Protein AF-A0A4R6GRH6-F1 (afdb_monomer)

Solvent-accessible surface area (backbone atoms only — not comparable to full-atom values): 9394 Å² total; per-residue (Å²): 130,82,84,58,41,35,30,36,37,33,42,36,57,53,81,40,81,82,79,47,75,79,50,60,79,54,37,65,59,56,49,49,61,46,54,77,68,55,37,44,82,44,72,40,85,47,70,65,57,53,42,42,76,71,71,47,68,76,88,62,41,69,69,51,54,56,71,72,48,53,72,68,57,51,48,56,52,50,56,59,66,43,48,63,57,51,52,52,55,52,47,43,44,74,75,67,32,43,56,61,30,37,41,28,36,58,79,32,77,38,41,11,70,89,37,47,80,82,93,56,100,42,70,39,5,58,52,41,55,51,51,53,52,57,34,49,77,68,72,51,76,61,48,78,45,58,47,80,76,68,73,88,57,58,74,70,94,75,86,132

Organism: NCBI:txid655355

Mean predicted aligned error: 8.07 Å

Nearest PDB structures (foldseek):
  5gjo-assembly1_B  TM=3.585E-01  e=9.341E-02  Selenomonas ruminantium
  1tuf-assembly1_A  TM=3.348E-01  e=2.668E-01  Methanocaldococcus jannaschii
  1twi-assembly1_A  TM=3.283E-01  e=4.946E-01  Methanocaldococcus jannaschii
  6fuv-assembly1_A  TM=3.569E-01  e=7.479E+00  Bifidobacterium

Sequence (160 aa):
MENCNKIVLVTHCLLTKGFSPQYRNDMKEVLYELLDCGAGIIQIPCPHLIMLCDGKERKAGFNSLLGKLSRQSLDSLYSRALSSFVKEVEEYKKQGFEICGIVGVKNSPACEIKGIEENSNYKQGTFMEILKRKLKEKAIQTNMVNVNIPSECYISENNQ

Structure (mmCIF, N/CA/C/O backbone):
data_AF-A0A4R6GRH6-F1
#
_entry.id   AF-A0A4R6GRH6-F1
#
loop_
_atom_site.group_PDB
_atom_site.id
_atom_site.type_symbol
_atom_site.label_atom_id
_atom_site.label_alt_id
_atom_site.label_comp_id
_atom_site.label_asym_id
_atom_site.label_entity_id
_atom_site.label_seq_id
_atom_site.pdbx_PDB_ins_code
_atom_site.Cartn_x
_atom_site.Cartn_y
_atom_site.Cartn_z
_atom_site.occupancy
_atom_site.B_iso_or_equiv
_atom_site.auth_seq_id
_atom_site.auth_comp_id
_atom_site.auth_asym_id
_atom_site.auth_atom_id
_atom_site.pdbx_PDB_model_num
ATOM 1 N N . MET A 1 1 ? -26.844 -2.757 12.276 1.00 47.16 1 MET A N 1
ATOM 2 C CA . MET A 1 1 ? -25.723 -2.600 11.329 1.00 47.16 1 MET A CA 1
ATOM 3 C C . MET A 1 1 ? -24.461 -2.758 12.143 1.00 47.16 1 MET A C 1
ATOM 5 O O . MET A 1 1 ? -24.255 -1.963 13.049 1.00 47.16 1 MET A O 1
ATOM 9 N N . GLU A 1 2 ? -23.710 -3.835 11.931 1.00 53.31 2 GLU A N 1
ATOM 10 C CA . GLU A 1 2 ? -22.401 -3.998 12.568 1.00 53.31 2 GLU A CA 1
ATOM 11 C C . GLU A 1 2 ? -21.514 -2.816 12.160 1.00 53.31 2 GLU A C 1
ATOM 13 O O . GLU A 1 2 ? -21.475 -2.447 10.985 1.00 53.31 2 GLU A O 1
ATOM 18 N N . ASN A 1 3 ? -20.868 -2.172 13.135 1.00 54.28 3 ASN A N 1
ATOM 19 C CA . ASN A 1 3 ? -19.953 -1.059 12.889 1.00 54.28 3 ASN A CA 1
ATOM 20 C C . ASN A 1 3 ? -18.801 -1.548 11.997 1.00 54.28 3 ASN A C 1
ATOM 22 O O . ASN A 1 3 ? -17.837 -2.137 12.489 1.00 54.28 3 ASN A O 1
ATOM 26 N N . CYS A 1 4 ? -18.893 -1.293 10.690 1.00 69.12 4 CYS A N 1
ATOM 27 C CA . CYS A 1 4 ? -17.847 -1.566 9.702 1.00 69.12 4 CYS A CA 1
ATOM 28 C C . CYS A 1 4 ? -16.721 -0.524 9.816 1.00 69.12 4 CYS A C 1
ATOM 30 O O . CYS A 1 4 ? -16.361 0.147 8.854 1.00 69.12 4 CYS A O 1
ATOM 32 N N . ASN A 1 5 ? -16.159 -0.367 11.015 1.00 88.75 5 ASN A N 1
ATOM 33 C CA . ASN A 1 5 ? -15.089 0.591 11.297 1.00 88.75 5 ASN A CA 1
ATOM 34 C C . ASN A 1 5 ? -13.716 0.035 10.896 1.00 88.75 5 ASN A C 1
ATOM 36 O O . ASN A 1 5 ? -12.694 0.564 11.309 1.00 88.75 5 ASN A O 1
ATOM 40 N N . LYS A 1 6 ? -13.670 -1.055 10.133 1.00 91.69 6 LYS A N 1
ATOM 41 C CA . LYS A 1 6 ? -12.441 -1.733 9.730 1.00 91.69 6 LYS A CA 1
ATOM 42 C C . LYS A 1 6 ? -12.041 -1.286 8.339 1.00 91.69 6 LYS A C 1
ATOM 44 O O . LYS A 1 6 ? -12.887 -1.214 7.455 1.00 91.69 6 LYS A O 1
ATOM 49 N N . ILE A 1 7 ? -10.758 -1.014 8.143 1.00 93.88 7 ILE A N 1
ATOM 50 C CA . ILE A 1 7 ? -10.194 -0.617 6.856 1.00 93.88 7 ILE A CA 1
ATOM 51 C C . ILE A 1 7 ? -8.992 -1.493 6.529 1.00 93.88 7 ILE A C 1
ATOM 53 O O . ILE A 1 7 ? -8.093 -1.678 7.353 1.00 93.88 7 ILE A O 1
ATOM 57 N N . VAL A 1 8 ? -8.948 -1.979 5.293 1.00 93.25 8 VAL A N 1
ATOM 58 C CA . VAL A 1 8 ? -7.792 -2.663 4.717 1.00 93.25 8 VAL A CA 1
ATOM 59 C C . VAL A 1 8 ? -7.159 -1.772 3.653 1.00 93.25 8 VAL A C 1
ATOM 61 O O . VAL A 1 8 ? -7.836 -1.222 2.781 1.00 93.25 8 VAL A O 1
ATOM 64 N N . LEU A 1 9 ? -5.837 -1.627 3.724 1.00 94.88 9 LEU A N 1
ATOM 65 C CA . LEU A 1 9 ? -5.053 -0.913 2.724 1.00 94.88 9 LEU A CA 1
ATOM 66 C C . LEU A 1 9 ? -4.582 -1.903 1.656 1.00 94.88 9 LEU A C 1
ATOM 68 O O . LEU A 1 9 ? -3.938 -2.899 1.975 1.00 94.88 9 LEU A O 1
ATOM 72 N N . VAL A 1 10 ? -4.867 -1.639 0.385 1.00 92.31 10 VAL A N 1
ATOM 73 C CA . VAL A 1 10 ? -4.639 -2.606 -0.699 1.00 92.31 10 VAL A CA 1
ATOM 74 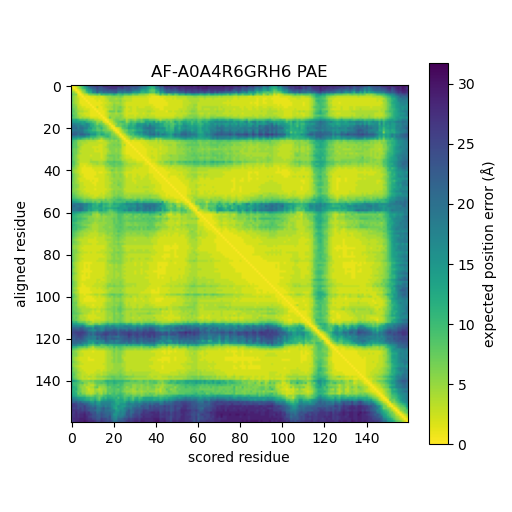C C . VAL A 1 10 ? -3.731 -2.012 -1.764 1.00 92.31 10 VAL A C 1
ATOM 76 O O . VAL A 1 10 ? -3.905 -0.870 -2.185 1.00 92.31 10 VAL A O 1
ATOM 79 N N . THR A 1 11 ? -2.738 -2.776 -2.220 1.00 90.81 11 THR A N 1
ATOM 80 C CA . THR A 1 11 ? -1.840 -2.327 -3.291 1.00 90.81 11 THR A CA 1
ATOM 81 C C . THR A 1 11 ? -2.620 -2.046 -4.579 1.00 90.81 11 THR A C 1
ATOM 83 O O . THR A 1 11 ? -3.379 -2.889 -5.049 1.00 90.81 11 THR A O 1
ATOM 86 N N . HIS A 1 12 ? -2.366 -0.892 -5.199 1.00 89.88 12 HIS A N 1
ATOM 87 C CA . HIS A 1 12 ? -3.067 -0.402 -6.393 1.00 89.88 12 HIS A CA 1
ATOM 88 C C . HIS A 1 12 ? -3.265 -1.433 -7.518 1.00 89.88 12 HIS A C 1
ATOM 90 O O . HIS A 1 12 ? -4.320 -1.487 -8.143 1.00 89.88 12 HIS A O 1
ATOM 96 N N . CYS A 1 13 ? -2.254 -2.258 -7.816 1.00 82.38 13 CYS A N 1
ATOM 97 C CA . CYS A 1 13 ? -2.334 -3.208 -8.928 1.00 82.38 13 CYS A CA 1
ATOM 98 C C . CYS A 1 13 ? -3.293 -4.382 -8.685 1.00 82.38 13 CYS A C 1
ATOM 100 O O . CYS A 1 13 ? -3.640 -5.047 -9.652 1.00 82.38 13 CYS A O 1
ATOM 102 N N . LEU A 1 14 ? -3.735 -4.616 -7.444 1.00 84.00 14 LEU A N 1
ATOM 103 C CA . LEU A 1 14 ? -4.753 -5.624 -7.140 1.00 84.00 14 LEU A CA 1
ATOM 104 C C . LEU A 1 14 ? -6.158 -5.162 -7.530 1.00 84.00 14 LEU A C 1
ATOM 106 O O . LEU A 1 14 ? -7.002 -5.992 -7.842 1.00 84.00 14 LEU A O 1
ATOM 110 N N . LEU A 1 15 ? -6.402 -3.847 -7.523 1.00 86.25 15 LEU A N 1
ATOM 111 C CA . LEU A 1 15 ? -7.725 -3.253 -7.741 1.00 86.25 15 LEU A CA 1
ATOM 112 C C . LEU A 1 15 ? -7.809 -2.384 -9.006 1.00 86.25 15 LEU A C 1
ATOM 114 O O . LEU A 1 15 ? -8.867 -1.841 -9.312 1.00 86.25 15 LEU A O 1
ATOM 118 N N . THR A 1 16 ? -6.712 -2.266 -9.763 1.00 83.06 16 THR A N 1
ATOM 119 C CA . THR A 1 16 ? -6.660 -1.486 -11.006 1.00 83.06 16 THR A CA 1
ATOM 120 C C . THR A 1 16 ? -6.144 -2.323 -12.174 1.00 83.06 16 THR A C 1
ATOM 122 O O . THR A 1 16 ? -4.955 -2.647 -12.259 1.00 83.06 16 THR A O 1
ATOM 125 N N . LYS A 1 17 ? -7.035 -2.619 -13.128 1.00 70.38 17 LYS A N 1
ATOM 126 C CA . LYS A 1 17 ? -6.703 -3.341 -14.365 1.00 70.38 17 LYS A CA 1
ATOM 127 C C . LYS A 1 17 ? -5.718 -2.554 -15.241 1.00 70.38 17 LYS A C 1
ATOM 129 O O . LYS A 1 17 ? -5.799 -1.336 -15.358 1.00 70.38 17 LYS A O 1
ATOM 134 N N . GLY A 1 18 ? -4.818 -3.272 -15.918 1.00 61.62 18 GLY A N 1
ATOM 135 C CA . GLY A 1 18 ? -4.021 -2.736 -17.033 1.00 61.62 18 GLY A CA 1
ATOM 136 C C . GLY A 1 18 ? -2.655 -2.136 -16.682 1.00 61.62 18 GLY A C 1
ATOM 137 O O . GLY A 1 18 ? -1.888 -1.819 -17.587 1.00 61.62 18 GLY A O 1
ATOM 138 N N . PHE A 1 19 ? -2.295 -2.027 -15.402 1.00 58.78 19 PHE A N 1
ATOM 139 C CA . PHE A 1 19 ? -1.044 -1.370 -15.006 1.00 58.78 19 PHE A CA 1
ATOM 140 C C . PHE A 1 19 ? 0.183 -2.309 -14.931 1.00 58.78 19 PHE A C 1
ATOM 142 O O . PHE A 1 19 ? 1.324 -1.866 -15.052 1.00 58.78 19 PHE A O 1
ATOM 149 N N . SER A 1 20 ? -0.038 -3.620 -14.811 1.00 57.84 20 SER A N 1
ATOM 150 C CA . SER A 1 20 ? 0.991 -4.655 -14.964 1.00 57.84 20 SER A CA 1
ATOM 151 C C . SER A 1 20 ? 0.351 -5.903 -15.575 1.00 57.84 20 SER A C 1
ATOM 153 O O . SER A 1 20 ? -0.660 -6.343 -15.029 1.00 57.84 20 SER A O 1
ATOM 155 N N . PRO A 1 21 ? 0.890 -6.481 -16.667 1.00 52.47 21 PRO A N 1
ATOM 156 C CA . PRO A 1 21 ? 0.428 -7.761 -17.227 1.00 52.47 21 PRO A CA 1
ATOM 157 C C . PRO A 1 21 ? 0.406 -8.887 -16.189 1.00 52.47 21 PRO A C 1
ATOM 159 O O . PRO A 1 21 ? -0.467 -9.742 -16.215 1.00 52.47 21 PRO A O 1
ATOM 162 N N . GLN A 1 22 ? 1.321 -8.809 -15.223 1.00 54.97 22 GLN A N 1
ATOM 163 C CA . GLN A 1 22 ? 1.581 -9.819 -14.201 1.00 54.97 22 GLN A CA 1
ATOM 164 C C . GLN A 1 22 ? 0.467 -9.963 -13.154 1.00 54.97 22 GLN A C 1
ATOM 166 O O . GLN A 1 22 ? 0.465 -10.936 -12.414 1.00 54.97 22 GLN A O 1
ATOM 171 N N . TYR A 1 23 ? -0.451 -8.995 -13.062 1.00 55.22 23 TYR A N 1
ATOM 172 C CA . TYR A 1 23 ? -1.444 -8.909 -11.982 1.00 55.22 23 TYR A CA 1
ATOM 173 C C . TYR A 1 23 ? -2.884 -8.776 -12.520 1.00 55.22 23 TYR A C 1
ATOM 175 O O . TYR A 1 23 ? -3.758 -8.259 -11.830 1.00 55.22 23 TYR A O 1
ATOM 183 N N . ARG A 1 24 ? -3.132 -9.156 -13.788 1.00 54.78 24 ARG A N 1
ATOM 184 C CA . ARG A 1 24 ? -4.364 -8.789 -14.521 1.00 54.78 24 ARG A CA 1
ATOM 185 C C . ARG A 1 24 ? -5.614 -9.628 -14.210 1.00 54.78 24 ARG A C 1
ATOM 187 O O . ARG A 1 24 ? -6.695 -9.155 -14.566 1.00 54.78 24 ARG A O 1
ATOM 194 N N . ASN A 1 25 ? -5.522 -10.787 -13.555 1.00 58.75 25 ASN A N 1
ATOM 195 C CA . ASN A 1 25 ? -6.646 -11.741 -13.549 1.00 58.75 25 ASN A CA 1
ATOM 196 C C . ASN A 1 25 ? -7.402 -11.885 -12.217 1.00 58.75 25 ASN A C 1
ATOM 198 O O . ASN A 1 25 ? -8.600 -12.157 -12.252 1.00 58.75 25 ASN A O 1
ATOM 202 N N . ASP A 1 26 ? -6.791 -11.558 -11.077 1.00 68.00 26 ASP A N 1
ATOM 203 C CA . ASP A 1 26 ? -7.361 -11.963 -9.776 1.00 68.00 26 ASP A CA 1
ATOM 204 C C . ASP A 1 26 ? -8.112 -10.831 -9.053 1.00 68.00 26 ASP A C 1
ATOM 206 O O . ASP A 1 26 ? -8.571 -10.998 -7.927 1.00 68.00 26 ASP A O 1
ATOM 210 N N . MET A 1 27 ? -8.292 -9.663 -9.690 1.00 79.25 27 MET A N 1
ATOM 211 C CA . MET A 1 27 ? -8.980 -8.508 -9.080 1.00 79.25 27 MET A CA 1
ATOM 212 C C . MET A 1 27 ? -10.362 -8.881 -8.531 1.00 79.25 27 MET A C 1
ATOM 214 O O . MET A 1 27 ? -10.769 -8.384 -7.486 1.00 79.25 27 MET A O 1
ATOM 218 N N . LYS A 1 28 ? -11.093 -9.740 -9.251 1.00 81.00 28 LYS A N 1
ATOM 219 C CA . LYS A 1 28 ? -12.429 -10.188 -8.850 1.00 81.00 28 LYS A CA 1
ATOM 220 C C . LYS A 1 28 ? -12.373 -10.993 -7.547 1.00 81.00 28 LYS A C 1
ATOM 222 O O . LYS A 1 28 ? -13.180 -10.749 -6.661 1.00 81.00 28 LYS A O 1
ATOM 227 N N . GLU A 1 29 ? -11.417 -11.909 -7.440 1.00 79.50 29 GLU A N 1
ATOM 228 C CA . GLU A 1 29 ? -11.220 -12.761 -6.263 1.00 79.50 29 GLU A CA 1
ATOM 229 C C . GLU A 1 29 ? -10.762 -11.932 -5.065 1.00 79.50 29 GLU A C 1
ATOM 231 O O . GLU A 1 29 ? -11.381 -11.990 -4.009 1.00 79.50 29 GLU A O 1
ATOM 236 N N . VAL A 1 30 ? -9.768 -11.057 -5.261 1.00 79.75 30 VAL A N 1
ATOM 237 C CA . VAL A 1 30 ? -9.307 -10.130 -4.218 1.00 79.75 30 VAL A CA 1
ATOM 238 C C . VAL A 1 30 ? -10.453 -9.247 -3.721 1.00 79.75 30 VAL A C 1
ATOM 240 O O . VAL A 1 30 ? -10.586 -9.041 -2.519 1.00 79.75 30 VAL A O 1
ATOM 243 N N . LEU A 1 31 ? -11.296 -8.728 -4.620 1.00 83.81 31 LEU A N 1
ATOM 244 C CA . LEU A 1 31 ? -12.457 -7.929 -4.229 1.00 83.81 31 LEU A CA 1
ATOM 245 C C . LEU A 1 31 ? -13.489 -8.736 -3.440 1.00 83.81 31 LEU A C 1
ATOM 247 O O . LEU A 1 31 ? -14.014 -8.200 -2.471 1.00 83.81 31 LEU A O 1
ATOM 251 N N . TYR A 1 32 ? -13.784 -9.981 -3.822 1.00 86.12 32 TYR A N 1
ATOM 252 C CA . TYR A 1 32 ? -14.740 -10.802 -3.075 1.00 86.12 32 TYR A CA 1
ATOM 253 C C . TYR A 1 32 ? -14.256 -11.098 -1.658 1.00 86.12 32 TYR A C 1
ATOM 255 O O . TYR A 1 32 ? -14.990 -10.828 -0.715 1.00 86.12 32 TYR A O 1
ATOM 263 N N . GLU A 1 33 ? -13.000 -11.514 -1.496 1.00 83.06 33 GLU A N 1
ATOM 264 C CA . GLU A 1 33 ? -12.411 -11.755 -0.173 1.00 83.06 33 GLU A CA 1
ATOM 265 C C . GLU A 1 33 ? -12.433 -10.491 0.707 1.00 83.06 33 GLU A C 1
ATOM 267 O O . GLU A 1 33 ? -12.726 -10.547 1.902 1.00 83.06 33 GLU A O 1
ATOM 272 N N . LEU A 1 34 ? -12.158 -9.318 0.120 1.00 82.00 34 LEU A N 1
ATOM 273 C CA . LEU A 1 34 ? -12.194 -8.039 0.837 1.00 82.00 34 LEU A CA 1
ATOM 274 C C . LEU A 1 34 ? -13.619 -7.580 1.190 1.00 82.00 34 LEU A C 1
ATOM 276 O O . LEU A 1 34 ? -13.811 -6.909 2.203 1.00 82.00 34 LEU A O 1
ATOM 280 N N . LEU A 1 35 ? -14.615 -7.916 0.368 1.00 83.44 35 LEU A N 1
ATOM 281 C CA . LEU A 1 35 ? -16.017 -7.597 0.639 1.00 83.44 35 LEU A CA 1
ATOM 282 C C . LEU A 1 35 ? -16.603 -8.513 1.716 1.00 83.44 35 LEU A C 1
ATOM 284 O O . LEU A 1 35 ? -17.308 -8.026 2.599 1.00 83.44 35 LEU A O 1
ATOM 288 N N . ASP A 1 36 ? -16.264 -9.802 1.691 1.00 85.56 36 ASP A N 1
ATOM 289 C CA . ASP A 1 36 ? -16.748 -10.792 2.660 1.00 85.56 36 ASP A CA 1
ATOM 290 C C . ASP A 1 36 ? -16.287 -10.483 4.091 1.00 85.56 36 ASP A C 1
ATOM 292 O O . ASP A 1 36 ? -16.994 -10.779 5.055 1.00 85.56 36 ASP A O 1
ATOM 296 N N . CYS A 1 37 ? -15.141 -9.816 4.259 1.00 80.25 37 CYS A N 1
ATOM 297 C CA . CYS A 1 37 ? -14.681 -9.379 5.578 1.00 80.25 37 CYS A CA 1
ATOM 298 C C . CYS A 1 37 ? -15.331 -8.076 6.087 1.00 80.25 37 CYS A C 1
ATOM 300 O O . CYS A 1 37 ? -15.021 -7.645 7.202 1.00 80.25 37 CYS A O 1
ATOM 302 N N . GLY A 1 38 ? -16.236 -7.455 5.316 1.00 84.38 38 GLY A N 1
ATOM 303 C CA . GLY A 1 38 ? -17.004 -6.274 5.732 1.00 84.38 38 GLY A CA 1
ATOM 304 C C . GLY A 1 38 ? -16.153 -5.026 5.993 1.00 84.38 38 GLY A C 1
ATOM 305 O O . GLY A 1 38 ? -16.595 -4.099 6.673 1.00 84.38 38 GLY A O 1
ATOM 306 N N . ALA A 1 39 ? -14.913 -5.002 5.497 1.00 88.31 39 ALA A N 1
ATOM 307 C CA . ALA A 1 39 ? -13.990 -3.895 5.692 1.00 88.31 39 ALA A CA 1
ATOM 308 C C . ALA A 1 39 ? -14.107 -2.862 4.563 1.00 88.31 39 ALA A C 1
ATOM 310 O O . ALA A 1 39 ? -14.270 -3.194 3.390 1.00 88.31 39 ALA A O 1
ATOM 311 N N . GLY A 1 40 ? -13.946 -1.587 4.912 1.00 91.75 40 GLY A N 1
ATOM 312 C CA . GLY A 1 40 ? -13.645 -0.548 3.938 1.00 91.75 40 GLY A CA 1
ATOM 313 C C . GLY A 1 40 ? -12.295 -0.807 3.265 1.00 91.75 40 GLY A C 1
ATOM 314 O O . GLY A 1 40 ? -11.375 -1.375 3.858 1.00 91.75 40 GLY A O 1
ATOM 315 N N . ILE A 1 41 ? -12.157 -0.364 2.019 1.00 93.00 41 ILE A N 1
ATOM 316 C CA . ILE A 1 41 ? -10.957 -0.588 1.212 1.00 93.00 41 ILE A CA 1
ATOM 317 C C . ILE A 1 41 ? -10.367 0.765 0.830 1.00 93.00 41 ILE A C 1
ATOM 319 O O . ILE A 1 41 ? -11.037 1.576 0.193 1.00 93.00 41 ILE A O 1
ATOM 323 N N . ILE A 1 42 ? -9.095 0.988 1.162 1.00 94.69 42 ILE A N 1
ATOM 324 C CA . ILE A 1 42 ? -8.331 2.136 0.664 1.00 94.69 42 ILE A CA 1
ATOM 325 C C . ILE A 1 42 ? -7.191 1.619 -0.207 1.00 94.69 42 ILE A C 1
ATOM 327 O O . ILE A 1 42 ? -6.379 0.797 0.220 1.00 94.69 42 ILE A O 1
ATOM 331 N N . GLN A 1 43 ? -7.093 2.122 -1.436 1.00 92.94 43 GLN A N 1
ATOM 332 C CA . GLN A 1 43 ? -5.967 1.800 -2.308 1.00 92.94 43 GLN A CA 1
ATOM 333 C C . GLN A 1 43 ? -4.721 2.600 -1.926 1.00 92.94 43 GLN A C 1
ATOM 335 O O . GLN A 1 43 ? -4.747 3.825 -1.828 1.00 92.94 43 GLN A O 1
ATOM 340 N N . ILE A 1 44 ? -3.601 1.901 -1.761 1.00 94.56 44 ILE A N 1
ATOM 341 C CA . ILE A 1 44 ? -2.291 2.509 -1.528 1.00 94.56 44 ILE A CA 1
ATOM 342 C C . ILE A 1 44 ? -1.766 3.089 -2.851 1.00 94.56 44 ILE A C 1
ATOM 344 O O . ILE A 1 44 ? -1.889 2.422 -3.884 1.00 94.56 44 ILE A O 1
ATOM 348 N N . PRO A 1 45 ? -1.113 4.270 -2.844 1.00 94.62 45 PRO A N 1
ATOM 349 C CA . PRO A 1 45 ? -0.463 4.825 -4.027 1.00 94.62 45 PRO A CA 1
ATOM 350 C C . PRO A 1 45 ? 0.468 3.827 -4.728 1.00 94.62 45 PRO A C 1
ATOM 352 O O . PRO A 1 45 ? 1.208 3.082 -4.086 1.00 94.62 45 PRO A O 1
ATOM 355 N N . CYS A 1 46 ? 0.469 3.822 -6.061 1.00 91.12 46 CYS A N 1
ATOM 356 C CA . CYS A 1 46 ? 1.315 2.908 -6.820 1.00 91.12 46 CYS A CA 1
ATOM 357 C C . CYS A 1 46 ? 2.763 3.433 -6.913 1.00 91.12 46 CYS A C 1
ATOM 359 O O . CYS A 1 46 ? 2.971 4.509 -7.480 1.00 91.12 46 CYS A O 1
ATOM 361 N N . PRO A 1 47 ? 3.785 2.674 -6.467 1.00 90.56 47 PRO A N 1
ATOM 362 C CA . PRO A 1 47 ? 5.183 3.109 -6.551 1.00 90.56 47 PRO A CA 1
ATOM 363 C C . PRO A 1 47 ? 5.646 3.398 -7.984 1.00 90.56 47 PRO A C 1
ATOM 365 O O . PRO A 1 47 ? 6.375 4.356 -8.223 1.00 90.56 47 PRO A O 1
ATOM 368 N N . HIS A 1 48 ? 5.188 2.613 -8.958 1.00 88.19 48 HIS A N 1
ATOM 369 C CA . HIS A 1 48 ? 5.528 2.835 -10.362 1.00 88.19 48 HIS A CA 1
ATOM 370 C C . HIS A 1 48 ? 4.839 4.090 -10.919 1.00 88.19 48 HIS A C 1
ATOM 372 O O . HIS A 1 48 ? 5.509 4.870 -11.583 1.00 88.19 48 HIS A O 1
ATOM 378 N N . LEU A 1 49 ? 3.560 4.355 -10.603 1.00 89.19 49 LEU A N 1
ATOM 379 C CA . LEU A 1 49 ? 2.924 5.624 -11.000 1.00 89.19 49 LEU A CA 1
ATOM 380 C C . LEU A 1 49 ? 3.626 6.825 -10.369 1.00 89.19 49 LEU A C 1
ATOM 382 O O . LEU A 1 49 ? 3.837 7.818 -11.052 1.00 89.19 49 LEU A O 1
ATOM 386 N N . ILE A 1 50 ? 4.045 6.722 -9.105 1.00 92.56 50 ILE A N 1
ATOM 387 C CA . ILE A 1 50 ? 4.818 7.778 -8.441 1.00 92.56 50 ILE A CA 1
ATOM 388 C C . ILE A 1 50 ? 6.101 8.085 -9.224 1.00 92.56 50 ILE A C 1
ATOM 390 O O . ILE A 1 50 ? 6.404 9.252 -9.454 1.00 92.56 50 ILE A O 1
ATOM 394 N N . MET A 1 51 ? 6.831 7.059 -9.674 1.00 89.44 51 MET A N 1
ATOM 395 C CA . MET A 1 51 ? 8.013 7.254 -10.521 1.00 89.44 51 MET A CA 1
ATOM 396 C C . MET A 1 51 ? 7.665 7.910 -11.862 1.00 89.44 51 MET A C 1
ATOM 398 O O . MET A 1 51 ? 8.368 8.819 -12.290 1.00 89.44 51 MET A O 1
ATOM 402 N N . LEU A 1 52 ? 6.588 7.487 -12.529 1.00 87.38 52 LEU A N 1
ATOM 403 C CA . LEU A 1 52 ? 6.178 8.089 -13.803 1.00 87.38 52 LEU A CA 1
ATOM 404 C C . LEU A 1 52 ? 5.786 9.567 -13.634 1.00 87.38 52 LEU A C 1
ATOM 406 O O . LEU A 1 52 ? 6.188 10.400 -14.442 1.00 87.38 52 LEU A O 1
ATOM 410 N N . CYS A 1 53 ? 5.075 9.912 -12.557 1.00 88.12 53 CYS A N 1
ATOM 411 C CA . CYS A 1 53 ? 4.728 11.296 -12.220 1.00 88.12 53 CYS A CA 1
ATOM 412 C C . CYS A 1 53 ? 5.955 12.155 -11.860 1.00 88.12 53 CYS A C 1
ATOM 414 O O . CYS A 1 53 ? 5.913 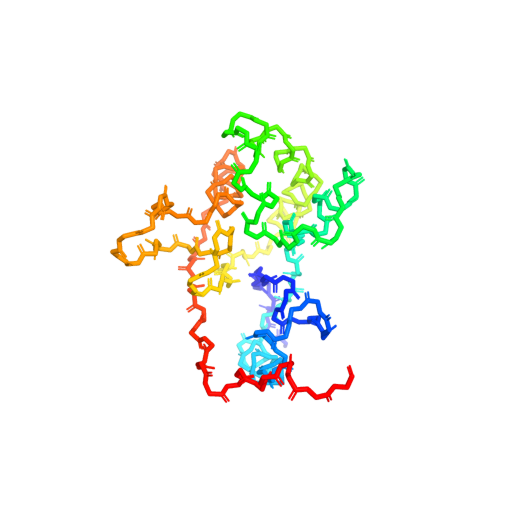13.369 -12.026 1.00 88.12 53 CYS A O 1
ATOM 416 N N . ASP A 1 54 ? 7.055 11.541 -11.414 1.00 87.50 54 ASP A N 1
ATOM 417 C CA . ASP A 1 54 ? 8.365 12.184 -11.197 1.00 87.50 54 ASP A CA 1
ATOM 418 C C . ASP A 1 54 ? 9.190 12.294 -12.503 1.00 87.50 54 ASP A C 1
ATOM 420 O O . ASP A 1 54 ? 10.394 12.552 -12.482 1.00 87.50 54 ASP A O 1
ATOM 424 N N . GLY A 1 55 ? 8.557 12.063 -13.661 1.00 84.50 55 GLY A N 1
ATOM 425 C CA . GLY A 1 55 ? 9.161 12.211 -14.986 1.00 84.50 55 GLY A CA 1
ATOM 426 C C . GLY A 1 55 ? 10.014 11.024 -15.437 1.00 84.50 55 GLY A C 1
ATOM 427 O O . GLY A 1 55 ? 10.808 11.165 -16.366 1.00 84.50 55 GLY A O 1
ATOM 428 N N . LYS A 1 56 ? 9.903 9.852 -14.795 1.00 81.81 56 LYS A N 1
ATOM 429 C CA . LYS A 1 56 ? 10.629 8.649 -15.235 1.00 81.81 56 LYS A CA 1
ATOM 430 C C . LYS A 1 56 ? 9.947 8.010 -16.446 1.00 81.81 56 LYS A C 1
ATOM 432 O O . LYS A 1 56 ? 8.726 7.905 -16.505 1.00 81.81 56 LYS A O 1
ATOM 437 N N . GLU A 1 57 ? 10.734 7.541 -17.412 1.00 73.56 57 GLU A N 1
ATOM 438 C CA . GLU A 1 57 ? 10.184 6.987 -18.651 1.00 73.56 57 GLU A CA 1
ATOM 439 C C . GLU A 1 57 ? 9.639 5.563 -18.490 1.00 73.56 57 GLU A C 1
ATOM 441 O O . GLU A 1 57 ? 10.343 4.643 -18.068 1.00 73.56 57 GLU A O 1
ATOM 446 N N . ARG A 1 58 ? 8.404 5.353 -18.963 1.00 66.19 58 ARG A N 1
ATOM 447 C CA . ARG A 1 58 ? 7.720 4.048 -18.977 1.00 66.19 58 ARG A CA 1
ATOM 448 C C . ARG A 1 58 ? 8.494 2.960 -19.733 1.00 66.19 58 ARG A C 1
ATOM 450 O O . ARG A 1 58 ? 8.415 1.793 -19.358 1.00 66.19 58 ARG A O 1
ATOM 457 N N . LYS A 1 59 ? 9.256 3.332 -20.772 1.00 64.25 59 LYS A N 1
ATOM 458 C CA . LYS A 1 59 ? 9.999 2.396 -21.639 1.00 64.25 59 LYS A CA 1
ATOM 459 C C . LYS A 1 59 ? 11.081 1.604 -20.904 1.00 64.25 59 LYS A C 1
ATOM 461 O O . LYS A 1 59 ? 11.435 0.522 -21.351 1.00 64.25 59 LYS A O 1
ATOM 466 N N . ALA A 1 60 ? 11.595 2.112 -19.783 1.00 62.00 60 ALA A N 1
ATOM 467 C CA . ALA A 1 60 ? 12.638 1.422 -19.031 1.00 62.00 60 ALA A CA 1
ATOM 468 C C . ALA A 1 60 ? 12.118 0.179 -18.279 1.00 62.00 60 ALA A C 1
ATOM 470 O O . ALA A 1 60 ? 12.914 -0.677 -17.907 1.00 62.00 60 ALA A O 1
ATOM 471 N N . GLY A 1 61 ? 10.803 0.046 -18.066 1.00 72.94 61 GLY A N 1
ATOM 472 C CA . GLY A 1 61 ? 10.239 -0.996 -17.208 1.00 72.94 61 GLY A CA 1
ATOM 473 C C . GLY A 1 61 ? 10.538 -0.754 -15.721 1.00 72.94 61 GLY A C 1
ATOM 474 O O . GLY A 1 61 ? 11.555 -0.168 -15.343 1.00 72.94 61 GLY A O 1
ATOM 475 N N . PHE A 1 62 ? 9.639 -1.203 -14.843 1.00 76.81 62 PHE A N 1
ATOM 476 C CA . PHE A 1 62 ? 9.680 -0.842 -13.420 1.00 76.81 62 PHE A CA 1
ATOM 477 C C . PHE A 1 62 ? 10.972 -1.276 -12.704 1.00 76.81 62 PHE A C 1
ATOM 479 O O . PHE A 1 62 ? 11.560 -0.488 -11.966 1.00 76.81 62 PHE A O 1
ATOM 486 N N . ASN A 1 63 ? 11.462 -2.490 -12.971 1.00 77.94 63 ASN A N 1
ATOM 487 C CA . ASN A 1 63 ? 12.674 -3.015 -12.330 1.00 77.94 63 ASN A CA 1
ATOM 488 C C . ASN A 1 63 ? 13.926 -2.212 -12.714 1.00 77.94 63 ASN A C 1
ATOM 490 O O . ASN A 1 63 ? 14.768 -1.938 -11.861 1.00 77.94 63 ASN A O 1
ATOM 494 N N . SER A 1 64 ? 14.031 -1.780 -13.977 1.00 77.44 64 SER A N 1
ATOM 495 C CA . SER A 1 64 ? 15.138 -0.927 -14.429 1.00 77.44 64 SER A CA 1
ATOM 496 C C . SER A 1 64 ? 15.073 0.454 -13.781 1.00 77.44 64 SER A C 1
ATOM 498 O O . SER A 1 64 ? 16.094 0.976 -13.340 1.00 77.44 64 SER A O 1
ATOM 500 N N . LEU A 1 65 ? 13.873 1.043 -13.684 1.00 79.50 65 LEU A N 1
ATOM 501 C CA . LEU A 1 65 ? 13.681 2.330 -13.013 1.00 79.50 65 LEU A CA 1
ATOM 502 C C . LEU A 1 65 ? 14.091 2.262 -11.541 1.00 79.50 65 LEU A C 1
ATOM 504 O O . LEU A 1 65 ? 14.799 3.148 -11.066 1.00 79.50 65 LEU A O 1
ATOM 508 N N . LEU A 1 66 ? 13.692 1.199 -10.839 1.00 82.19 66 LEU A N 1
ATOM 509 C CA . LEU A 1 66 ? 14.052 0.991 -9.440 1.00 82.19 66 LEU A CA 1
ATOM 510 C C . LEU A 1 66 ? 15.568 0.807 -9.265 1.00 82.19 66 LEU A C 1
ATOM 512 O O . LEU A 1 66 ? 16.149 1.429 -8.380 1.00 82.19 66 LEU A O 1
ATOM 516 N N . GLY A 1 67 ? 16.211 0.012 -10.127 1.00 81.50 67 GLY A N 1
ATOM 517 C CA . GLY A 1 67 ? 17.654 -0.255 -10.070 1.00 81.50 67 GLY A CA 1
ATOM 518 C C . GLY A 1 67 ? 18.545 0.947 -10.407 1.00 81.50 67 GLY A C 1
ATOM 519 O O . GLY A 1 67 ? 19.699 0.986 -9.991 1.00 81.50 67 GLY A O 1
ATOM 520 N N . LYS A 1 68 ? 18.025 1.946 -11.132 1.00 85.56 68 LYS A N 1
ATOM 521 C CA . LYS A 1 68 ? 18.752 3.184 -11.474 1.00 85.56 68 LYS A CA 1
ATOM 522 C C . LYS A 1 68 ? 18.757 4.225 -10.356 1.00 85.56 68 LYS A C 1
ATOM 524 O O . LYS A 1 68 ? 19.531 5.179 -10.421 1.00 85.56 68 LYS A O 1
ATOM 529 N N . LEU A 1 69 ? 17.872 4.101 -9.370 1.00 85.25 69 LEU A N 1
ATOM 530 C CA . LEU A 1 69 ? 17.739 5.083 -8.301 1.00 85.25 69 LEU A CA 1
ATOM 531 C C . LEU A 1 69 ? 18.501 4.640 -7.058 1.00 85.25 69 LEU A C 1
ATOM 533 O O . LEU A 1 69 ? 18.409 3.497 -6.615 1.00 85.25 69 LEU A O 1
ATOM 537 N N . SER A 1 70 ? 19.215 5.589 -6.452 1.00 89.06 70 SE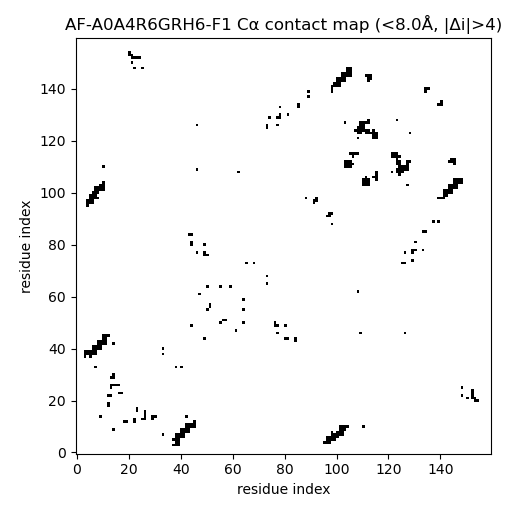R A N 1
ATOM 538 C CA . SER A 1 70 ? 19.822 5.354 -5.147 1.00 89.06 70 SER A CA 1
ATOM 539 C C . SER A 1 70 ? 18.739 5.119 -4.092 1.00 89.06 70 SER A C 1
ATOM 541 O O . SER A 1 70 ? 17.618 5.634 -4.188 1.00 89.06 70 SER A O 1
ATOM 543 N N . ARG A 1 71 ? 19.096 4.405 -3.023 1.00 87.75 71 ARG A N 1
ATOM 544 C CA . ARG A 1 71 ? 18.203 4.190 -1.882 1.00 87.75 71 ARG A CA 1
ATOM 545 C C . ARG A 1 71 ? 17.693 5.507 -1.282 1.00 87.75 71 ARG A C 1
ATOM 547 O O . ARG A 1 71 ? 16.520 5.596 -0.936 1.00 87.75 71 ARG A O 1
ATOM 554 N N . GLN A 1 72 ? 18.543 6.531 -1.204 1.00 90.94 72 GLN A N 1
ATOM 555 C CA . GLN A 1 72 ? 18.175 7.855 -0.692 1.00 90.94 72 GLN A CA 1
ATOM 556 C C . GLN A 1 72 ? 17.198 8.584 -1.626 1.00 90.94 72 GLN A C 1
ATOM 558 O O . GLN A 1 72 ? 16.259 9.232 -1.163 1.00 90.94 72 GLN A O 1
ATOM 563 N N . SER A 1 73 ? 17.379 8.448 -2.943 1.00 91.50 73 SER A N 1
ATOM 564 C CA . SER A 1 73 ? 16.463 9.009 -3.942 1.00 91.50 73 SER A CA 1
ATOM 565 C C . SER A 1 73 ? 15.082 8.357 -3.855 1.00 91.50 73 SER A C 1
ATOM 567 O O . SER A 1 73 ? 14.075 9.065 -3.869 1.00 91.50 73 SER A O 1
ATOM 569 N N . LEU A 1 74 ? 15.030 7.028 -3.708 1.00 91.69 74 LEU A N 1
ATOM 570 C CA . LEU A 1 74 ? 13.783 6.287 -3.492 1.00 91.69 74 LEU A CA 1
ATOM 571 C C . LEU A 1 74 ? 13.105 6.692 -2.180 1.00 91.69 74 LEU A C 1
ATOM 573 O O . LEU A 1 74 ? 11.893 6.904 -2.166 1.00 91.69 74 LEU A O 1
ATOM 577 N N . ASP A 1 75 ? 13.879 6.851 -1.103 1.00 93.00 75 ASP A N 1
ATOM 578 C CA . ASP A 1 75 ? 13.354 7.287 0.190 1.00 93.00 75 ASP A CA 1
ATOM 579 C C . ASP A 1 75 ? 12.712 8.674 0.104 1.00 93.00 75 ASP A C 1
ATOM 581 O O . ASP A 1 75 ? 11.560 8.835 0.502 1.00 93.00 75 ASP A O 1
ATOM 585 N N . SER A 1 76 ? 13.401 9.649 -0.499 1.00 95.06 76 SER A N 1
ATOM 586 C CA . SER A 1 76 ? 12.870 11.005 -0.687 1.00 95.06 76 SER A CA 1
ATOM 587 C C . SER A 1 76 ? 11.610 11.015 -1.556 1.00 95.06 76 SER A C 1
ATOM 589 O O . SER A 1 76 ? 10.606 11.632 -1.188 1.00 95.06 76 SER A O 1
ATOM 591 N N . LEU A 1 77 ? 11.641 10.310 -2.692 1.00 95.31 77 LEU A N 1
ATOM 592 C CA . LEU A 1 77 ? 10.528 10.244 -3.636 1.00 95.31 77 LEU A CA 1
ATOM 593 C C . LEU A 1 77 ? 9.277 9.647 -2.986 1.00 95.31 77 LEU A C 1
ATOM 595 O O . LEU A 1 77 ? 8.220 10.282 -2.954 1.00 95.31 77 LEU A O 1
ATOM 599 N N . TYR A 1 78 ? 9.395 8.441 -2.432 1.00 95.69 78 TYR A N 1
ATOM 600 C CA . TYR A 1 78 ? 8.253 7.756 -1.841 1.00 95.69 78 TYR A CA 1
ATOM 601 C C . TYR A 1 78 ? 7.809 8.404 -0.533 1.00 95.69 78 TYR A C 1
ATOM 603 O O . TYR A 1 78 ? 6.608 8.505 -0.299 1.00 95.69 78 TYR A O 1
ATOM 611 N N . SER A 1 79 ? 8.725 8.930 0.288 1.00 95.88 79 SER A N 1
ATOM 612 C CA . SER A 1 79 ? 8.346 9.658 1.504 1.00 95.88 79 SER A CA 1
ATOM 613 C C . SER A 1 79 ? 7.502 10.889 1.195 1.00 95.88 79 SER A C 1
ATOM 615 O O . SER A 1 79 ? 6.555 11.170 1.936 1.00 95.88 79 SER A O 1
ATOM 617 N N . ARG A 1 80 ? 7.823 11.613 0.117 1.00 95.56 80 ARG A N 1
ATOM 618 C CA . ARG A 1 80 ? 7.048 12.768 -0.345 1.00 95.56 80 ARG A CA 1
ATOM 619 C C . ARG A 1 80 ? 5.669 12.337 -0.831 1.00 95.56 80 ARG A C 1
ATOM 621 O O . ARG A 1 80 ? 4.670 12.859 -0.345 1.00 95.56 80 ARG A O 1
ATOM 628 N N . ALA A 1 81 ? 5.619 11.344 -1.717 1.00 95.00 81 ALA A N 1
ATOM 629 C CA . ALA A 1 81 ? 4.373 10.851 -2.300 1.00 95.00 81 ALA A CA 1
ATOM 630 C C . ALA A 1 81 ? 3.417 10.234 -1.261 1.00 95.00 81 ALA A C 1
ATOM 632 O O . ALA A 1 81 ? 2.208 10.425 -1.338 1.00 95.00 81 ALA A O 1
ATOM 633 N N . LEU A 1 82 ? 3.949 9.544 -0.250 1.00 97.00 82 LEU A N 1
ATOM 634 C CA . LEU A 1 82 ? 3.161 8.912 0.813 1.00 97.00 82 LEU A CA 1
ATOM 635 C C . LEU A 1 82 ? 2.685 9.887 1.898 1.00 97.00 82 LEU A C 1
ATOM 637 O O . LEU A 1 82 ? 1.922 9.486 2.771 1.00 97.00 82 LEU A O 1
ATOM 641 N N . SER A 1 83 ? 3.141 11.143 1.900 1.00 95.94 83 SER A N 1
ATOM 642 C CA . SER A 1 83 ? 2.834 12.092 2.979 1.00 95.94 83 SER A CA 1
ATOM 643 C C . SER A 1 83 ? 1.330 12.336 3.130 1.00 95.94 83 SER A C 1
ATOM 645 O O . SER A 1 83 ? 0.799 12.213 4.233 1.00 95.94 83 SER A O 1
ATOM 647 N N . SER A 1 84 ? 0.632 12.618 2.027 1.00 95.88 84 SER A N 1
ATOM 648 C CA . SER A 1 84 ? -0.817 12.854 2.045 1.00 95.88 84 SER A CA 1
ATOM 649 C C . SER A 1 84 ? -1.598 11.583 2.369 1.00 95.88 84 SER A C 1
ATOM 651 O O . SER A 1 84 ? -2.493 11.625 3.203 1.00 95.88 84 SER A O 1
ATOM 653 N N . PHE A 1 85 ? -1.195 10.447 1.796 1.00 97.38 85 PHE A N 1
ATOM 654 C CA . PHE A 1 85 ? -1.819 9.151 2.068 1.00 97.38 85 PHE A CA 1
ATOM 655 C C . PHE A 1 85 ? -1.744 8.771 3.554 1.00 97.38 85 PHE A C 1
ATOM 657 O O . PHE A 1 85 ? -2.732 8.379 4.161 1.00 97.38 85 PHE A O 1
ATOM 664 N N . VAL A 1 86 ? -0.582 8.937 4.189 1.00 97.38 86 VAL A N 1
ATOM 665 C CA . VAL A 1 86 ? -0.427 8.614 5.615 1.00 97.38 86 VAL A CA 1
ATOM 666 C C . VAL A 1 86 ? -1.258 9.550 6.499 1.00 97.38 86 VAL A C 1
ATOM 668 O O . VAL A 1 86 ? -1.785 9.099 7.511 1.00 97.38 86 VAL A O 1
ATOM 671 N N . LYS A 1 87 ? -1.414 10.826 6.118 1.00 97.12 87 LYS A N 1
ATOM 672 C CA . LYS A 1 87 ? -2.313 11.759 6.820 1.00 97.12 87 LYS A CA 1
ATOM 673 C C . LYS A 1 87 ? -3.780 11.349 6.696 1.00 97.12 87 LYS A C 1
ATOM 675 O O . LYS A 1 87 ? -4.510 11.458 7.671 1.00 97.12 87 LYS A O 1
ATOM 680 N N . GLU A 1 88 ? -4.197 10.869 5.528 1.00 97.06 88 GLU A N 1
ATOM 681 C CA . GLU A 1 88 ? -5.546 10.336 5.313 1.00 97.06 88 GLU A CA 1
ATOM 682 C C . GLU A 1 88 ? -5.811 9.125 6.221 1.00 97.06 88 GLU A C 1
ATOM 684 O O . GLU A 1 88 ? -6.789 9.107 6.962 1.00 97.06 88 GLU A O 1
ATOM 689 N N . VAL A 1 89 ? -4.893 8.154 6.248 1.00 96.88 89 VAL A N 1
ATOM 690 C CA . VAL A 1 89 ? -4.999 6.966 7.116 1.00 96.88 89 VAL A CA 1
ATOM 691 C C . VAL A 1 89 ? -4.994 7.348 8.605 1.00 96.88 89 VAL A C 1
ATOM 693 O O . VAL A 1 89 ? -5.742 6.782 9.402 1.00 96.88 89 VAL A O 1
ATOM 696 N N . GLU A 1 90 ? -4.172 8.327 8.997 1.00 96.88 90 GLU A N 1
ATOM 697 C CA . GLU A 1 90 ? -4.169 8.889 10.352 1.00 96.88 90 GLU A CA 1
ATOM 698 C C 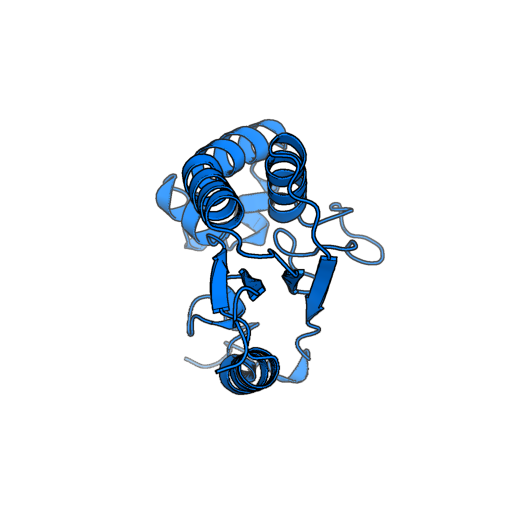. GLU A 1 90 ? -5.520 9.525 10.710 1.00 96.88 90 GLU A C 1
ATOM 700 O O . GLU A 1 90 ? -5.979 9.377 11.841 1.00 96.88 90 GLU A O 1
ATOM 705 N N . GLU A 1 91 ? -6.175 10.195 9.762 1.00 97.06 91 GLU A N 1
ATOM 706 C CA . GLU A 1 91 ? -7.480 10.811 9.987 1.00 97.06 91 GLU A CA 1
ATOM 707 C C . GLU A 1 91 ? -8.577 9.765 10.193 1.00 97.06 91 GLU A C 1
ATOM 709 O O . GLU A 1 91 ? -9.317 9.864 11.168 1.00 97.06 91 GLU A O 1
ATOM 714 N N . TYR A 1 92 ? -8.614 8.696 9.390 1.00 95.62 92 TYR A N 1
ATOM 715 C CA . TYR A 1 92 ? -9.522 7.566 9.632 1.00 95.62 92 TYR A CA 1
ATOM 716 C C . TYR A 1 92 ? -9.387 7.020 11.057 1.00 95.62 92 TYR A C 1
ATOM 718 O O . TYR A 1 92 ? -10.383 6.815 11.752 1.00 95.62 92 TYR A O 1
ATOM 726 N N . LYS A 1 93 ? -8.152 6.862 11.543 1.00 93.81 93 LYS A N 1
ATOM 727 C CA . LYS A 1 93 ? -7.909 6.405 12.915 1.00 93.81 93 LYS A CA 1
ATOM 728 C C . LYS A 1 93 ? -8.492 7.362 13.964 1.00 93.81 93 LYS A C 1
ATOM 730 O O . LYS A 1 93 ? -9.061 6.900 14.951 1.00 93.81 93 LYS A O 1
ATOM 735 N N . LYS A 1 94 ? -8.392 8.682 13.764 1.00 95.00 94 LYS A N 1
ATOM 736 C CA . LYS A 1 94 ? -8.995 9.677 14.676 1.00 95.00 94 LYS A CA 1
ATOM 737 C C . LYS A 1 94 ? -10.521 9.621 14.690 1.00 95.00 94 LYS A C 1
ATOM 739 O O . LYS A 1 94 ? -11.113 9.898 15.726 1.00 95.00 94 LYS A O 1
ATOM 744 N N . GLN A 1 95 ? -11.140 9.232 13.576 1.00 94.75 95 GLN A N 1
ATOM 745 C CA . GLN A 1 95 ? -12.590 9.051 13.467 1.00 94.75 95 GLN A CA 1
ATOM 746 C C . GLN A 1 95 ? -13.076 7.697 14.025 1.00 94.75 95 GLN A C 1
ATOM 748 O O . GLN A 1 95 ? -14.257 7.376 13.926 1.00 94.75 95 GLN A O 1
ATOM 753 N N . GLY A 1 96 ? -12.188 6.895 14.626 1.00 92.88 96 GLY A N 1
ATOM 754 C CA . GLY A 1 96 ? -12.539 5.624 15.263 1.00 92.88 96 GLY A CA 1
ATOM 755 C C . GLY A 1 96 ? -12.483 4.407 14.338 1.00 92.88 96 GLY A C 1
ATOM 756 O O . GLY A 1 96 ? -13.007 3.353 14.705 1.00 92.88 96 GLY A O 1
ATOM 757 N N . PHE A 1 97 ? -11.850 4.528 13.165 1.00 94.00 97 PHE A N 1
ATOM 758 C CA . PHE A 1 97 ? -11.594 3.386 12.292 1.00 94.00 97 PHE A CA 1
ATOM 759 C C . PHE A 1 97 ? -10.334 2.619 12.712 1.00 94.00 97 PHE A C 1
ATOM 761 O O . PHE A 1 97 ? -9.305 3.189 13.083 1.00 94.00 97 PHE A O 1
ATOM 768 N N . GLU A 1 98 ? -10.403 1.301 12.600 1.00 92.44 98 GLU A N 1
ATOM 769 C CA . GLU A 1 98 ? -9.301 0.367 12.754 1.00 92.44 98 GLU A CA 1
ATOM 770 C C . GLU A 1 98 ? -8.651 0.102 11.389 1.00 92.44 98 GLU A C 1
ATOM 772 O O . GLU A 1 98 ? -9.310 -0.323 10.442 1.00 92.44 98 GLU A O 1
ATOM 777 N N . ILE A 1 99 ? -7.337 0.312 11.287 1.00 94.00 99 ILE A N 1
ATOM 778 C CA . ILE A 1 99 ? -6.561 -0.075 10.102 1.00 94.00 99 ILE A CA 1
ATOM 779 C C . ILE A 1 99 ? -6.092 -1.521 10.288 1.00 94.00 99 ILE A C 1
ATOM 781 O O . ILE A 1 99 ? -5.034 -1.778 10.867 1.00 94.00 99 ILE A O 1
ATOM 785 N N . CYS A 1 100 ? -6.892 -2.474 9.820 1.00 90.19 100 CYS A N 1
ATOM 786 C CA . CYS A 1 100 ? -6.741 -3.897 10.130 1.00 90.19 100 CYS A CA 1
ATOM 787 C C . CYS A 1 100 ? -5.552 -4.553 9.429 1.00 90.19 100 CYS A C 1
ATOM 789 O O . CYS A 1 100 ? -4.922 -5.460 9.984 1.00 90.19 100 CYS A O 1
ATOM 791 N N . GLY A 1 101 ? -5.233 -4.110 8.213 1.00 91.06 101 GLY A N 1
ATOM 792 C CA . GLY A 1 101 ? -4.130 -4.702 7.476 1.00 91.06 101 GLY A CA 1
ATOM 793 C C . GLY A 1 101 ? -3.690 -3.949 6.232 1.00 91.06 101 GLY A C 1
ATOM 794 O O . GLY A 1 101 ? -4.393 -3.081 5.716 1.00 91.06 101 GLY A O 1
ATOM 795 N N . ILE A 1 102 ? -2.521 -4.346 5.733 1.00 92.38 102 ILE A N 1
ATOM 796 C CA . ILE A 1 102 ? -1.997 -3.993 4.416 1.00 92.38 102 ILE A CA 1
ATOM 797 C C . ILE A 1 102 ? -1.840 -5.249 3.568 1.00 92.38 102 ILE A C 1
ATOM 799 O O . ILE A 1 102 ? -1.180 -6.202 3.988 1.00 92.38 102 ILE A O 1
ATOM 803 N N . VAL A 1 103 ? -2.388 -5.205 2.356 1.00 89.69 103 VAL A N 1
ATOM 804 C CA . VAL A 1 103 ? -2.267 -6.252 1.343 1.00 89.69 103 VAL A CA 1
ATOM 805 C C . VAL A 1 103 ? -1.216 -5.847 0.309 1.00 89.69 103 VAL A C 1
ATOM 807 O O . VAL A 1 103 ? -1.428 -4.961 -0.529 1.00 89.69 103 VAL A O 1
ATOM 810 N N . GLY A 1 104 ? -0.056 -6.492 0.404 1.00 88.56 104 GLY A N 1
ATOM 811 C CA . GLY A 1 104 ? 1.064 -6.390 -0.528 1.00 88.56 104 GLY A CA 1
ATOM 812 C C . GLY A 1 104 ? 1.023 -7.471 -1.600 1.00 88.56 104 GLY A C 1
ATOM 813 O O . GLY A 1 104 ? 0.127 -8.313 -1.628 1.00 88.56 104 GLY A O 1
ATOM 814 N N . VAL A 1 105 ? 2.019 -7.455 -2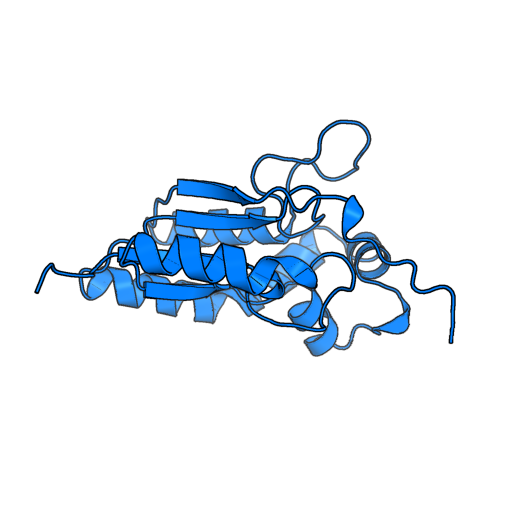.481 1.00 84.62 105 VAL A N 1
ATOM 815 C CA . VAL A 1 105 ? 2.118 -8.398 -3.601 1.00 84.62 105 VAL A CA 1
ATOM 816 C C . VAL A 1 105 ? 3.434 -9.147 -3.504 1.00 84.62 105 VAL A C 1
ATOM 818 O O . VAL A 1 105 ? 4.497 -8.515 -3.498 1.00 84.62 105 VAL A O 1
ATOM 821 N N . LYS A 1 106 ? 3.355 -10.482 -3.439 1.00 81.88 106 LYS A N 1
ATOM 822 C CA . LYS A 1 106 ? 4.536 -11.341 -3.341 1.00 81.88 106 LYS A CA 1
ATOM 823 C C . LYS A 1 106 ? 5.463 -11.120 -4.543 1.00 81.88 106 LYS A C 1
ATOM 825 O O . LYS A 1 106 ? 4.988 -10.946 -5.662 1.00 81.88 106 LYS A O 1
ATOM 830 N N . ASN A 1 107 ? 6.776 -11.128 -4.317 1.00 76.50 107 ASN A N 1
ATOM 831 C CA . ASN A 1 107 ? 7.827 -10.966 -5.334 1.00 76.50 107 ASN A CA 1
ATOM 832 C C . ASN A 1 107 ? 7.845 -9.600 -6.052 1.00 76.50 107 ASN A C 1
ATOM 834 O O . ASN A 1 107 ? 8.617 -9.401 -6.990 1.00 76.50 107 ASN A O 1
ATOM 838 N N . SER A 1 108 ? 7.046 -8.623 -5.610 1.00 80.31 108 SER A N 1
ATOM 839 C CA . SER A 1 108 ? 7.132 -7.258 -6.132 1.00 80.31 108 SER A CA 1
ATOM 840 C C . SER A 1 108 ? 8.320 -6.519 -5.505 1.00 80.31 108 SER A C 1
ATOM 842 O O . SER A 1 108 ? 8.345 -6.336 -4.286 1.00 80.31 108 SER A O 1
ATOM 844 N N . PRO A 1 109 ? 9.260 -5.961 -6.288 1.00 79.88 109 PRO A N 1
ATOM 845 C CA . PRO A 1 109 ? 10.448 -5.298 -5.741 1.00 79.88 109 PRO A CA 1
ATOM 846 C C . PRO A 1 109 ? 10.138 -3.997 -4.980 1.00 79.88 109 PRO A C 1
ATOM 848 O O . PRO A 1 109 ? 11.007 -3.428 -4.318 1.00 79.88 109 PRO A O 1
ATOM 851 N N . ALA A 1 110 ? 8.889 -3.523 -5.033 1.00 86.31 110 ALA A N 1
ATOM 852 C CA . ALA A 1 110 ? 8.415 -2.397 -4.237 1.00 86.31 110 ALA A CA 1
ATOM 853 C C . ALA A 1 110 ? 7.276 -2.756 -3.270 1.00 86.31 110 ALA A C 1
ATOM 855 O O . ALA A 1 110 ? 7.225 -2.162 -2.193 1.00 86.31 110 ALA A O 1
ATOM 856 N N . CYS A 1 111 ? 6.398 -3.708 -3.615 1.00 87.62 111 CYS A N 1
ATOM 857 C CA . CYS A 1 111 ? 5.188 -4.030 -2.843 1.00 87.62 111 CYS A CA 1
ATOM 858 C C . CYS A 1 111 ? 5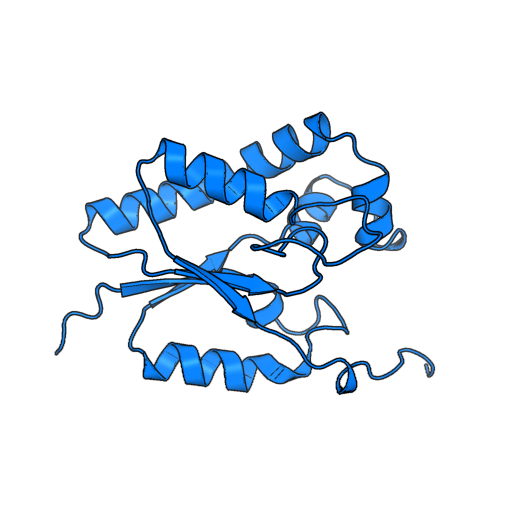.280 -5.310 -1.991 1.00 87.62 111 CYS A C 1
ATOM 860 O O . CYS A 1 111 ? 4.314 -5.635 -1.306 1.00 87.62 111 CYS A O 1
ATOM 862 N N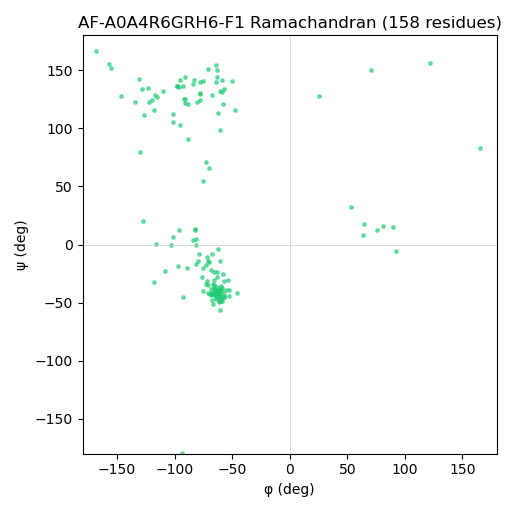 . GLU A 1 112 ? 6.412 -6.015 -2.015 1.00 85.50 112 GLU A N 1
ATOM 863 C CA . GLU A 1 112 ? 6.689 -7.169 -1.152 1.00 85.50 112 GLU A CA 1
ATOM 864 C C . GLU A 1 112 ? 6.835 -6.748 0.324 1.00 85.50 112 GLU A C 1
ATOM 866 O O . GLU A 1 112 ? 7.606 -5.840 0.653 1.00 85.50 112 GLU A O 1
ATOM 871 N N . ILE A 1 113 ? 6.109 -7.420 1.223 1.00 84.06 113 ILE A N 1
ATOM 872 C CA . ILE A 1 113 ? 6.062 -7.110 2.661 1.00 84.06 113 ILE A CA 1
ATOM 873 C C . ILE A 1 113 ? 7.083 -7.890 3.494 1.00 84.06 113 ILE A C 1
ATOM 875 O O . ILE A 1 113 ? 7.684 -7.307 4.398 1.00 84.06 113 ILE A O 1
ATOM 879 N N . LYS A 1 114 ? 7.223 -9.200 3.269 1.00 70.44 114 LYS A N 1
ATOM 880 C CA . LYS A 1 114 ? 7.999 -10.108 4.137 1.00 70.44 114 LYS A CA 1
ATOM 881 C C . LYS A 1 114 ? 9.417 -10.345 3.622 1.00 70.44 114 LYS A C 1
ATOM 883 O O . LYS A 1 114 ? 10.279 -10.724 4.407 1.00 70.44 114 LYS A O 1
ATOM 888 N N . GLY A 1 115 ? 9.642 -10.062 2.344 1.00 60.50 115 GLY A N 1
ATOM 889 C CA . GLY A 1 115 ? 10.926 -10.190 1.671 1.00 60.50 115 GLY A CA 1
ATOM 890 C C . GLY A 1 115 ? 10.857 -11.126 0.477 1.00 60.50 115 GLY A C 1
ATOM 891 O O . GLY A 1 115 ? 9.956 -11.953 0.381 1.00 60.50 115 GLY A O 1
ATOM 892 N N . ILE A 1 116 ? 11.784 -10.945 -0.462 1.00 57.09 116 ILE A N 1
ATOM 893 C CA . ILE A 1 116 ? 11.904 -11.791 -1.653 1.00 57.09 116 ILE A CA 1
ATOM 894 C C . ILE A 1 116 ? 12.866 -12.927 -1.282 1.00 57.09 116 ILE A C 1
ATOM 896 O O . ILE A 1 116 ? 13.988 -12.639 -0.861 1.00 57.09 116 ILE A O 1
ATOM 900 N N . GLU A 1 117 ? 12.442 -14.191 -1.375 1.00 44.12 117 GLU A N 1
ATOM 901 C CA . GLU A 1 117 ? 13.344 -15.333 -1.147 1.00 44.12 117 GLU A CA 1
ATOM 902 C C . GLU A 1 117 ? 14.462 -15.386 -2.211 1.00 44.12 117 GLU A C 1
ATOM 904 O O . GLU A 1 117 ? 14.227 -15.079 -3.376 1.00 44.12 117 GLU A O 1
ATOM 909 N N . GLU A 1 118 ? 15.668 -15.714 -1.725 1.00 44.06 118 GLU A N 1
ATOM 910 C CA . GLU A 1 118 ? 16.996 -15.949 -2.336 1.00 44.06 118 GLU A CA 1
ATOM 911 C C . GLU A 1 118 ? 17.371 -15.297 -3.697 1.00 44.06 118 GLU A C 1
ATOM 913 O O . GLU A 1 118 ? 16.723 -15.457 -4.724 1.00 44.06 118 GLU A O 1
ATOM 918 N N . ASN A 1 119 ? 18.535 -14.619 -3.707 1.00 45.38 119 ASN A N 1
ATOM 919 C CA . ASN A 1 119 ? 19.223 -13.960 -4.842 1.00 45.38 119 ASN A CA 1
ATOM 920 C C . ASN A 1 119 ? 18.675 -12.614 -5.360 1.00 45.38 119 ASN A C 1
ATOM 922 O O . ASN A 1 119 ? 19.135 -12.110 -6.385 1.00 45.38 119 ASN A O 1
ATOM 926 N N . SER A 1 120 ? 17.773 -11.959 -4.628 1.00 50.88 120 SER A N 1
ATOM 927 C CA . SER A 1 120 ? 17.370 -10.575 -4.912 1.00 50.88 120 SER A CA 1
ATOM 928 C C . SER A 1 120 ? 18.211 -9.565 -4.106 1.00 50.88 120 SER A C 1
ATOM 930 O O . SER A 1 120 ? 18.392 -9.718 -2.899 1.00 50.88 120 SER A O 1
ATOM 932 N N . ASN A 1 121 ? 18.664 -8.471 -4.739 1.00 50.53 121 ASN A N 1
ATOM 933 C CA . ASN A 1 121 ? 19.305 -7.329 -4.054 1.00 5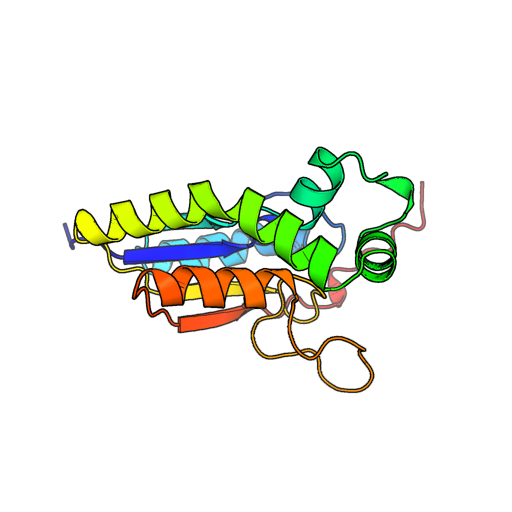0.53 121 ASN A CA 1
ATOM 934 C C . ASN A 1 121 ? 18.372 -6.607 -3.049 1.00 50.53 121 ASN A C 1
ATOM 936 O O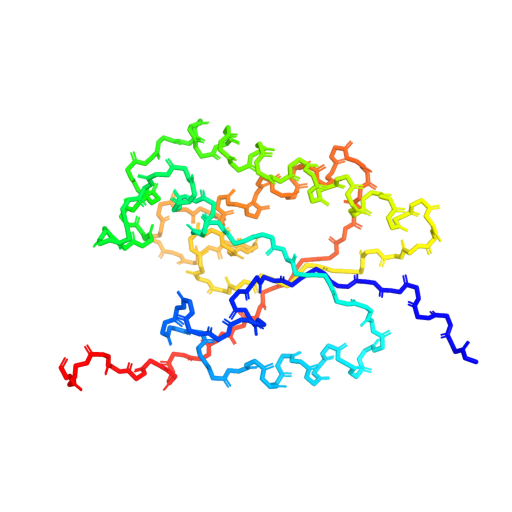 . ASN A 1 121 ? 18.798 -5.679 -2.360 1.00 50.53 121 ASN A O 1
ATOM 940 N N . TYR A 1 122 ? 17.100 -7.006 -2.957 1.00 51.38 122 TYR A N 1
ATOM 941 C CA . TYR A 1 122 ? 16.076 -6.395 -2.117 1.00 51.38 122 TYR A CA 1
ATOM 942 C C . TYR A 1 122 ? 15.556 -7.395 -1.073 1.00 51.38 122 TYR A C 1
ATOM 944 O O . TYR A 1 122 ? 14.917 -8.392 -1.408 1.00 51.38 122 TYR A O 1
ATOM 952 N N . LYS A 1 123 ? 15.796 -7.097 0.214 1.00 60.38 123 LYS A N 1
ATOM 953 C CA . LYS A 1 123 ? 15.289 -7.876 1.364 1.00 60.38 123 LYS A CA 1
ATOM 954 C C . LYS A 1 123 ? 13.799 -7.651 1.648 1.00 60.38 123 LYS A C 1
ATOM 956 O O . LYS A 1 123 ? 13.195 -8.460 2.332 1.00 60.38 123 LYS A O 1
ATOM 961 N N . GLN A 1 124 ? 13.232 -6.546 1.163 1.00 71.62 124 GLN A N 1
ATOM 962 C CA . GLN A 1 124 ? 11.824 -6.146 1.264 1.00 71.62 124 GLN A CA 1
ATOM 963 C C . GLN A 1 124 ? 11.528 -5.161 0.122 1.00 71.62 124 GLN A C 1
ATOM 965 O O . GLN A 1 124 ? 12.437 -4.475 -0.358 1.00 71.62 124 GLN A O 1
ATOM 970 N N . GLY A 1 125 ? 10.267 -5.056 -0.304 1.00 82.25 125 GLY A N 1
ATOM 971 C CA . GLY A 1 125 ? 9.845 -4.029 -1.244 1.00 82.25 125 GLY A CA 1
ATOM 972 C C . GLY A 1 125 ? 10.137 -2.625 -0.704 1.00 82.25 125 GLY A C 1
ATOM 973 O O . GLY A 1 125 ? 9.630 -2.243 0.351 1.00 82.25 125 GLY A O 1
ATOM 974 N N . THR A 1 126 ? 10.944 -1.834 -1.425 1.00 87.69 126 THR A N 1
ATOM 975 C CA . THR A 1 126 ? 11.452 -0.541 -0.905 1.00 87.69 126 THR A CA 1
ATOM 976 C C . THR A 1 126 ? 10.319 0.430 -0.546 1.00 87.69 126 THR A C 1
ATOM 978 O O . THR A 1 126 ? 10.405 1.165 0.435 1.00 87.69 126 THR A O 1
ATOM 981 N N . PHE A 1 127 ? 9.228 0.418 -1.315 1.00 92.62 127 PHE A N 1
ATOM 982 C CA . PHE A 1 127 ? 8.061 1.258 -1.051 1.00 92.62 127 PHE A CA 1
ATOM 983 C C . PHE A 1 127 ? 7.306 0.822 0.216 1.00 92.62 127 PHE A C 1
ATOM 985 O O . PHE A 1 127 ? 6.954 1.675 1.032 1.00 92.62 127 PHE A O 1
ATOM 992 N N . MET A 1 128 ? 7.113 -0.486 0.428 1.00 92.75 128 MET A N 1
ATOM 993 C CA . MET A 1 128 ? 6.468 -1.012 1.641 1.00 92.75 128 MET A CA 1
ATOM 994 C C . MET A 1 128 ? 7.287 -0.752 2.900 1.00 92.75 128 MET A C 1
ATOM 996 O O . MET A 1 128 ? 6.713 -0.470 3.951 1.00 92.75 128 MET A O 1
ATOM 1000 N N . GLU A 1 129 ? 8.616 -0.790 2.804 1.00 91.88 129 GLU A N 1
ATOM 1001 C CA . GLU A 1 129 ? 9.499 -0.438 3.917 1.00 91.88 129 GLU A CA 1
ATOM 1002 C C . GLU A 1 129 ? 9.267 1.015 4.374 1.00 91.88 129 GLU A C 1
ATOM 1004 O O . GLU A 1 129 ? 9.072 1.285 5.563 1.00 91.88 129 GLU A O 1
ATOM 1009 N N . ILE A 1 130 ? 9.210 1.950 3.421 1.00 94.31 130 ILE A N 1
ATOM 1010 C CA . ILE A 1 130 ? 8.981 3.376 3.694 1.00 94.31 130 ILE A CA 1
ATOM 1011 C C . ILE A 1 130 ? 7.560 3.611 4.211 1.00 94.31 130 ILE A C 1
ATOM 1013 O O . ILE A 1 130 ? 7.381 4.337 5.189 1.00 94.31 130 ILE A O 1
ATOM 1017 N N . LEU A 1 131 ? 6.551 2.968 3.615 1.00 95.25 131 LEU A N 1
ATOM 1018 C CA . LEU A 1 131 ? 5.173 3.047 4.096 1.00 95.25 131 LEU A CA 1
ATOM 1019 C C . LEU A 1 131 ? 5.059 2.558 5.545 1.00 95.25 131 LEU A C 1
ATOM 1021 O O . LEU A 1 131 ? 4.506 3.265 6.387 1.00 95.25 131 LEU A O 1
ATOM 1025 N N . LYS A 1 132 ? 5.640 1.394 5.862 1.00 92.62 132 LYS A N 1
ATOM 1026 C CA . LYS A 1 132 ? 5.663 0.835 7.221 1.00 92.62 132 LYS A CA 1
ATOM 1027 C C . LYS A 1 132 ? 6.297 1.805 8.213 1.00 92.62 132 LYS A C 1
ATOM 1029 O O . LYS A 1 132 ? 5.758 2.016 9.299 1.00 92.62 132 LYS A O 1
ATOM 1034 N N . ARG A 1 133 ? 7.426 2.415 7.838 1.00 93.44 133 ARG A N 1
ATOM 1035 C CA . ARG A 1 133 ? 8.112 3.411 8.664 1.00 93.44 133 ARG A CA 1
ATOM 1036 C C . ARG A 1 133 ? 7.224 4.630 8.931 1.00 93.44 133 ARG A C 1
ATOM 1038 O O . ARG A 1 133 ? 7.046 4.986 10.091 1.00 93.44 133 ARG A O 1
ATOM 1045 N N . LYS A 1 134 ? 6.597 5.207 7.901 1.00 95.19 134 LYS A N 1
ATOM 1046 C CA . LYS A 1 134 ? 5.714 6.377 8.058 1.00 95.19 134 LYS A CA 1
ATOM 1047 C C . LYS A 1 134 ? 4.449 6.080 8.870 1.00 95.19 134 LYS A C 1
ATOM 1049 O O . LYS A 1 134 ? 4.024 6.917 9.656 1.00 95.19 134 LYS A O 1
ATOM 1054 N N . LEU A 1 135 ? 3.855 4.895 8.723 1.00 94.25 135 LEU A N 1
ATOM 1055 C CA . LEU A 1 135 ? 2.717 4.480 9.555 1.00 94.25 135 LEU A CA 1
ATOM 1056 C C . LEU A 1 135 ? 3.131 4.325 11.025 1.00 94.25 135 LEU A C 1
ATOM 1058 O O . LEU A 1 135 ? 2.424 4.788 11.921 1.00 94.25 135 LEU A O 1
ATOM 1062 N N . LYS A 1 136 ? 4.319 3.760 11.280 1.00 92.56 136 LYS A N 1
ATOM 1063 C CA . LYS A 1 136 ? 4.882 3.647 12.632 1.00 92.56 136 LYS A CA 1
ATOM 1064 C C . LYS A 1 136 ? 5.140 5.016 13.269 1.00 92.56 136 LYS A C 1
ATOM 1066 O O . LYS A 1 136 ? 4.830 5.185 14.444 1.00 92.56 136 LYS A O 1
ATOM 1071 N N . GLU A 1 137 ? 5.642 5.992 12.508 1.00 94.62 137 GLU A N 1
ATOM 1072 C CA . GLU A 1 137 ? 5.810 7.390 12.955 1.00 94.62 137 GLU A CA 1
ATOM 1073 C C . GLU A 1 137 ? 4.478 8.022 13.411 1.00 94.62 137 GLU A C 1
ATOM 1075 O O . GLU A 1 137 ? 4.477 8.914 14.255 1.00 94.62 137 GLU A O 1
ATOM 1080 N N . LYS A 1 138 ? 3.338 7.529 12.906 1.00 92.56 138 LYS A N 1
ATOM 1081 C CA . LYS A 1 138 ? 1.979 7.930 13.310 1.00 92.56 138 LYS A CA 1
ATOM 1082 C C . LYS A 1 138 ? 1.331 7.010 14.350 1.00 92.56 138 LYS A C 1
ATOM 1084 O O . LYS A 1 138 ? 0.127 7.088 14.590 1.00 92.56 138 LYS A O 1
ATOM 1089 N N . ALA A 1 139 ? 2.110 6.115 14.962 1.00 90.88 139 ALA A N 1
ATOM 1090 C CA . ALA A 1 139 ? 1.626 5.088 15.884 1.00 90.88 139 ALA A CA 1
ATOM 1091 C C . ALA A 1 139 ? 0.494 4.219 15.292 1.00 90.88 139 ALA A C 1
ATOM 1093 O O . ALA A 1 139 ? -0.410 3.774 16.003 1.00 90.88 139 ALA A O 1
ATOM 1094 N N . ILE A 1 140 ? 0.515 3.985 13.977 1.00 89.56 140 ILE A N 1
ATOM 1095 C CA . ILE A 1 140 ? -0.423 3.105 13.275 1.00 89.56 140 ILE A CA 1
ATOM 1096 C C . ILE A 1 140 ? 0.248 1.737 13.153 1.00 89.56 140 ILE A C 1
ATOM 1098 O O . ILE A 1 140 ? 1.162 1.546 12.350 1.00 89.56 140 ILE A O 1
ATOM 1102 N N . GLN A 1 141 ? -0.173 0.801 14.004 1.00 82.00 141 GLN A N 1
ATOM 1103 C CA . GLN A 1 141 ? 0.229 -0.602 13.932 1.00 82.00 141 GLN A CA 1
ATOM 1104 C C . GLN A 1 141 ? -0.844 -1.375 13.176 1.00 82.00 141 GLN A C 1
ATOM 1106 O O . GLN A 1 141 ? -2.030 -1.160 13.403 1.00 82.00 141 GLN A O 1
ATOM 1111 N N . THR A 1 142 ? -0.427 -2.237 12.258 1.00 83.06 142 THR A N 1
ATOM 1112 C CA . THR A 1 142 ? -1.347 -2.978 11.399 1.00 83.06 142 THR A CA 1
ATOM 1113 C C . THR A 1 142 ? -0.689 -4.262 10.910 1.00 83.06 142 THR A C 1
ATOM 1115 O O . THR A 1 142 ? 0.543 -4.334 10.804 1.00 83.06 142 THR A O 1
ATOM 1118 N N . ASN A 1 143 ? -1.501 -5.278 10.625 1.00 84.50 143 ASN A N 1
ATOM 1119 C CA . ASN A 1 143 ? -1.015 -6.523 10.045 1.00 84.50 143 ASN A CA 1
ATOM 1120 C C . ASN A 1 143 ? -0.593 -6.297 8.592 1.00 84.50 143 ASN A C 1
ATOM 1122 O O . ASN A 1 143 ? -1.102 -5.422 7.901 1.00 84.50 143 ASN A O 1
ATOM 1126 N N . MET A 1 144 ? 0.361 -7.079 8.102 1.00 82.62 144 MET A N 1
ATOM 1127 C CA . MET A 1 144 ? 0.823 -6.955 6.722 1.00 82.62 144 MET A CA 1
ATOM 1128 C C . MET A 1 144 ? 0.928 -8.350 6.109 1.00 82.62 144 MET A C 1
ATOM 1130 O O . MET A 1 144 ? 1.638 -9.213 6.633 1.00 82.62 144 MET A O 1
ATOM 1134 N N . VAL A 1 145 ? 0.213 -8.571 5.008 1.00 82.00 145 VAL A N 1
ATOM 1135 C CA . VAL A 1 145 ? 0.127 -9.861 4.313 1.00 82.00 145 VAL A CA 1
ATOM 1136 C C . VAL A 1 145 ? 0.370 -9.677 2.822 1.00 82.00 145 VAL A C 1
ATOM 1138 O O . VAL A 1 145 ? -0.061 -8.688 2.237 1.00 82.00 145 VAL A O 1
ATOM 1141 N N . ASN A 1 146 ? 1.058 -10.628 2.196 1.00 78.75 146 ASN A N 1
ATOM 1142 C CA . ASN A 1 146 ? 1.145 -10.666 0.740 1.00 78.75 146 ASN A CA 1
ATOM 1143 C C . ASN A 1 146 ? 0.077 -11.594 0.191 1.00 78.75 146 ASN A C 1
ATOM 1145 O O . ASN A 1 146 ? -0.108 -12.689 0.724 1.00 78.75 146 ASN A O 1
ATOM 1149 N N . VAL A 1 147 ? -0.510 -11.204 -0.933 1.00 78.12 147 VAL A N 1
ATOM 1150 C CA . VAL A 1 147 ? -1.161 -12.169 -1.814 1.00 78.12 147 VAL A CA 1
ATOM 1151 C C . VAL A 1 147 ? -0.123 -12.799 -2.736 1.00 78.12 147 VAL A C 1
ATOM 1153 O O . VAL A 1 147 ? 0.788 -12.126 -3.233 1.00 78.12 147 VAL A O 1
ATOM 1156 N N . ASN A 1 148 ? -0.242 -14.112 -2.918 1.00 71.88 148 ASN A N 1
ATOM 1157 C CA . ASN A 1 148 ? 0.488 -14.836 -3.945 1.00 71.88 148 ASN A CA 1
ATOM 1158 C C . ASN A 1 148 ? -0.351 -14.792 -5.219 1.00 71.88 148 ASN A C 1
ATOM 1160 O O . ASN A 1 148 ? -1.485 -15.253 -5.198 1.00 71.88 148 ASN A O 1
ATOM 1164 N N . ILE A 1 149 ? 0.203 -14.244 -6.294 1.00 63.81 149 ILE A N 1
ATOM 1165 C CA . ILE A 1 149 ? -0.459 -14.224 -7.598 1.00 63.81 149 ILE A CA 1
ATOM 1166 C C . ILE A 1 149 ? 0.185 -15.345 -8.416 1.00 63.81 149 ILE A C 1
ATOM 1168 O O . ILE A 1 149 ? 1.389 -15.257 -8.683 1.00 63.81 149 ILE A O 1
ATOM 1172 N N . PRO A 1 150 ? -0.547 -16.426 -8.742 1.00 52.88 150 PRO A N 1
ATOM 1173 C CA . PRO A 1 150 ? 0.004 -17.557 -9.470 1.00 52.88 150 PRO A CA 1
ATOM 1174 C C . PRO A 1 150 ? 0.605 -17.123 -10.807 1.00 52.88 150 PRO A C 1
ATOM 1176 O O . PRO A 1 150 ? -0.005 -16.403 -11.599 1.00 52.88 150 PRO A O 1
ATOM 1179 N N . SER A 1 151 ? 1.802 -17.628 -11.085 1.00 45.84 151 SER A N 1
ATOM 1180 C CA . SER A 1 151 ? 2.548 -17.395 -12.320 1.00 45.84 151 SER A CA 1
ATOM 1181 C C . SER A 1 151 ? 1.834 -17.872 -13.594 1.00 45.84 151 SER A C 1
ATOM 1183 O O . SER A 1 151 ? 2.192 -17.486 -14.699 1.00 45.84 151 SER A O 1
ATOM 1185 N N . GLU A 1 152 ? 0.793 -18.690 -13.482 1.00 41.69 152 GLU A N 1
ATOM 1186 C CA . GLU A 1 152 ? 0.049 -19.204 -14.640 1.00 41.69 152 GLU A CA 1
ATOM 1187 C C . GLU A 1 152 ? -0.816 -18.130 -15.329 1.00 41.69 152 GLU A C 1
ATOM 1189 O O . GLU A 1 152 ? -1.248 -18.313 -16.464 1.00 41.69 152 GLU A O 1
ATOM 1194 N N . CYS A 1 153 ? -0.984 -16.957 -14.706 1.00 37.91 153 CYS A N 1
ATOM 1195 C CA . CYS A 1 153 ? -1.590 -15.783 -15.336 1.00 37.91 153 CYS A CA 1
ATOM 1196 C C . CYS A 1 153 ? -0.604 -14.933 -16.165 1.00 37.91 153 CYS A C 1
ATOM 1198 O O . CYS A 1 153 ? -1.001 -13.897 -16.706 1.00 37.91 153 CYS A O 1
ATOM 1200 N N . TYR A 1 154 ? 0.662 -15.354 -16.309 1.00 43.84 154 TYR A N 1
ATOM 1201 C CA . TYR A 1 154 ? 1.620 -14.761 -17.248 1.00 43.84 154 TYR A CA 1
ATOM 1202 C C . TYR A 1 154 ? 1.271 -15.162 -18.688 1.00 43.84 154 TYR A C 1
ATOM 1204 O O . TYR A 1 154 ? 1.981 -15.941 -19.322 1.00 43.84 154 TYR A O 1
ATOM 1212 N N . ILE A 1 155 ? 0.181 -14.617 -19.237 1.00 38.41 155 ILE A N 1
ATOM 1213 C CA . ILE A 1 155 ? 0.009 -14.634 -20.690 1.00 38.41 155 ILE A CA 1
ATOM 1214 C C . ILE A 1 155 ? 1.167 -13.819 -21.259 1.00 38.41 155 ILE A C 1
ATOM 1216 O O . ILE A 1 155 ? 1.290 -12.617 -21.012 1.00 38.41 155 ILE A O 1
ATOM 1220 N N . SER A 1 156 ? 2.044 -14.522 -21.965 1.00 34.84 156 SER A N 1
ATOM 1221 C CA . SER A 1 156 ? 3.121 -13.965 -22.757 1.00 34.84 156 SER A CA 1
ATOM 1222 C C . SER A 1 156 ? 2.581 -12.821 -23.615 1.00 34.84 156 SER A C 1
ATOM 1224 O O . SER A 1 156 ? 1.783 -13.029 -24.527 1.00 34.84 156 SER A O 1
ATOM 1226 N N . GLU A 1 157 ? 3.058 -11.600 -23.371 1.00 37.00 157 GLU A N 1
ATOM 1227 C CA . GLU A 1 157 ? 3.059 -10.545 -24.389 1.00 37.00 157 GLU A CA 1
ATOM 1228 C C . GLU A 1 157 ? 4.104 -10.936 -25.456 1.00 37.00 157 GLU A C 1
ATOM 1230 O O . GLU A 1 157 ? 5.146 -10.316 -25.597 1.00 37.00 157 GLU A O 1
ATOM 1235 N N . ASN A 1 158 ? 3.839 -12.036 -26.164 1.00 37.06 158 ASN A N 1
ATOM 1236 C CA . ASN A 1 158 ? 4.426 -12.402 -27.446 1.00 37.06 158 ASN A CA 1
ATOM 1237 C C . ASN A 1 158 ? 3.241 -12.755 -28.341 1.00 37.06 158 ASN A C 1
ATOM 1239 O O . ASN A 1 158 ? 2.883 -13.926 -28.427 1.00 37.06 158 ASN A O 1
ATOM 1243 N N . ASN A 1 159 ? 2.576 -11.728 -28.876 1.00 35.72 159 ASN A N 1
ATOM 1244 C CA . ASN A 1 159 ? 1.849 -11.713 -30.153 1.00 35.72 159 ASN A CA 1
ATOM 1245 C C . ASN A 1 159 ? 0.938 -10.478 -30.201 1.00 35.72 159 ASN A C 1
ATOM 1247 O O . ASN A 1 159 ? -0.249 -10.583 -29.893 1.00 35.72 159 ASN A O 1
ATOM 1251 N N . GLN A 1 160 ? 1.501 -9.326 -30.576 1.00 33.66 160 GLN A N 1
ATOM 1252 C CA . GLN A 1 160 ? 0.927 -8.386 -31.554 1.00 33.66 160 GLN A CA 1
ATOM 1253 C C . GLN A 1 160 ? 1.879 -7.220 -31.811 1.00 33.66 160 GLN A C 1
ATOM 1255 O O . GLN A 1 160 ? 2.377 -6.632 -30.827 1.00 33.66 160 GLN A O 1
#

Radius of gyration: 16.11 Å; Cα contacts (8 Å, |Δi|>4): 215; chains: 1; bounding box: 46×32×47 Å

Foldseek 3Di:
DPPQLEEEEEEPLLQDADPDLLNHPCNVVVVVVCVVVSHHYDYDDHLVVLCVVVVDDPVCPDVSSVVVDDLVRSLVSLLVVCVVVLVVVLVSVVVPHAHAEYEFAAPDLARADCAHPPDDPGRGRSNNVSNVVSCVVSVRDYYYDYDYRDRVSPPDPPDD

pLDDT: mean 79.64, std 17.21, range [33.66, 97.38]

Secondary structure (DSSP, 8-state):
-----EEEEEEHHHHSTTS-GGGSS-HHHHHHHHHHTT-EEEEEPPHHHHHHHTT--GGG-HHHHHHHS-HHHHHHHHHHHHHHHHHHHHHHHHTT-EEEEEEEETT-TTT-SS---SS-S-SS-HHHHHHHHHHHHTT---EEEEEP--GGG---S---